Protein AF-A0A7S2MV61-F1 (afdb_monomer)

Structure (mmCIF, N/CA/C/O backbone):
data_AF-A0A7S2MV61-F1
#
_entry.id   AF-A0A7S2MV61-F1
#
loop_
_atom_site.group_PDB
_atom_site.id
_atom_site.type_symbol
_atom_site.label_atom_id
_atom_site.label_alt_id
_atom_site.label_comp_id
_atom_site.label_asym_id
_atom_site.label_entity_id
_atom_site.label_seq_id
_atom_site.pdbx_PDB_ins_code
_atom_site.Cartn_x
_atom_site.Cartn_y
_atom_site.Cartn_z
_atom_site.occupancy
_atom_site.B_iso_or_equiv
_atom_site.auth_seq_id
_atom_site.auth_comp_id
_atom_site.auth_asym_id
_atom_site.auth_atom_id
_atom_site.pdbx_PDB_model_num
ATOM 1 N N . THR A 1 1 ? 11.752 6.650 5.946 1.00 73.69 1 THR A N 1
ATOM 2 C CA . THR A 1 1 ? 10.688 7.388 6.660 1.00 73.69 1 THR A CA 1
ATOM 3 C C . THR A 1 1 ? 9.963 6.436 7.578 1.00 73.69 1 THR A C 1
ATOM 5 O O . THR A 1 1 ? 9.699 5.321 7.153 1.00 73.69 1 THR A O 1
ATOM 8 N N . VAL A 1 2 ? 9.688 6.828 8.823 1.00 83.31 2 VAL A N 1
ATOM 9 C CA . VAL A 1 2 ? 8.936 5.985 9.768 1.00 83.31 2 VAL A CA 1
ATOM 10 C C . VAL A 1 2 ? 7.443 6.229 9.551 1.00 83.31 2 VAL A C 1
ATOM 12 O O . VAL A 1 2 ? 6.996 7.369 9.642 1.00 83.31 2 VAL A O 1
ATOM 15 N N . ILE A 1 3 ? 6.686 5.176 9.243 1.00 89.38 3 ILE A N 1
ATOM 16 C CA . ILE A 1 3 ? 5.222 5.219 9.143 1.00 89.38 3 ILE A CA 1
ATOM 17 C C . ILE A 1 3 ? 4.637 4.956 10.532 1.00 89.38 3 ILE A C 1
ATOM 19 O O . ILE A 1 3 ? 5.028 3.998 11.195 1.00 89.38 3 ILE A O 1
ATOM 23 N N . THR A 1 4 ? 3.692 5.788 10.966 1.00 91.44 4 THR A N 1
ATOM 24 C CA . THR A 1 4 ? 2.973 5.606 12.238 1.00 91.44 4 THR A CA 1
ATOM 25 C C . THR A 1 4 ? 1.476 5.479 11.989 1.00 91.44 4 THR A C 1
ATOM 27 O O . THR A 1 4 ? 0.992 5.795 10.908 1.00 91.44 4 THR A O 1
ATOM 30 N N . VAL A 1 5 ? 0.703 5.066 12.993 1.00 92.06 5 VAL A N 1
ATOM 31 C CA . VAL A 1 5 ? -0.758 4.908 12.859 1.00 92.06 5 VAL A CA 1
ATOM 32 C C . VAL A 1 5 ? -1.490 6.222 12.520 1.00 92.06 5 VAL A C 1
ATOM 34 O O . VAL A 1 5 ? -2.573 6.201 11.941 1.00 92.06 5 VAL A O 1
ATOM 37 N N . ASN A 1 6 ? -0.883 7.374 12.823 1.00 93.00 6 ASN A N 1
ATOM 38 C CA . ASN A 1 6 ? -1.417 8.692 12.471 1.00 93.00 6 ASN A CA 1
ATOM 39 C C . ASN A 1 6 ? -0.999 9.164 11.074 1.00 93.00 6 ASN A C 1
ATOM 41 O O . ASN A 1 6 ? -1.511 10.180 10.610 1.00 93.00 6 ASN A O 1
ATOM 45 N N . SER A 1 7 ? -0.095 8.447 10.403 1.00 93.88 7 SER A N 1
ATOM 46 C CA . SER A 1 7 ? 0.269 8.750 9.024 1.00 93.88 7 SER A CA 1
ATOM 47 C C . SER A 1 7 ? -0.936 8.553 8.109 1.00 93.88 7 SER A C 1
ATOM 49 O O . SER A 1 7 ? -1.737 7.620 8.272 1.00 93.88 7 SER A O 1
ATOM 51 N N . THR A 1 8 ? -1.058 9.455 7.144 1.00 95.50 8 THR A N 1
ATOM 52 C CA . THR A 1 8 ? -2.099 9.390 6.116 1.00 95.50 8 THR A CA 1
ATOM 53 C C . THR A 1 8 ? -1.807 8.276 5.116 1.00 95.50 8 THR A C 1
ATOM 55 O O . THR A 1 8 ? -0.655 7.879 4.919 1.00 95.50 8 THR A O 1
ATOM 58 N N . ILE A 1 9 ? -2.842 7.767 4.445 1.00 95.12 9 ILE A N 1
ATOM 59 C CA . ILE A 1 9 ? -2.655 6.757 3.393 1.00 95.12 9 ILE A CA 1
ATOM 60 C C . ILE A 1 9 ? -1.763 7.295 2.267 1.00 95.12 9 ILE A C 1
ATOM 62 O O . ILE A 1 9 ? -0.951 6.547 1.719 1.00 95.12 9 ILE A O 1
ATOM 66 N N . LEU A 1 10 ? -1.858 8.591 1.962 1.00 94.94 10 LEU A N 1
ATOM 67 C CA . LEU A 1 10 ? -0.998 9.252 0.987 1.00 94.94 10 LEU A CA 1
ATOM 68 C C . LEU A 1 10 ? 0.488 9.157 1.353 1.00 94.94 10 LEU A C 1
ATOM 70 O O . LEU A 1 10 ? 1.292 8.757 0.512 1.00 94.94 10 LEU A O 1
ATOM 74 N N . GLU A 1 11 ? 0.855 9.468 2.598 1.00 94.25 11 GLU A N 1
ATOM 75 C CA . GLU A 1 11 ? 2.246 9.365 3.062 1.00 94.25 11 GLU A CA 1
ATOM 76 C C . GLU A 1 11 ? 2.764 7.927 2.971 1.00 94.25 11 GLU A C 1
ATOM 78 O O . GLU A 1 11 ? 3.875 7.694 2.493 1.00 94.25 11 GLU A O 1
ATOM 83 N N . VAL A 1 12 ? 1.941 6.946 3.356 1.00 93.81 12 VAL A N 1
ATOM 84 C CA . VAL A 1 12 ? 2.285 5.521 3.231 1.00 93.81 12 VAL A CA 1
ATOM 85 C C . VAL A 1 12 ? 2.561 5.165 1.773 1.00 93.81 12 VAL A C 1
ATOM 87 O O . VAL A 1 12 ? 3.591 4.561 1.466 1.00 93.81 12 VAL A O 1
ATOM 90 N N . LYS A 1 13 ? 1.684 5.585 0.855 1.00 93.31 13 LYS A N 1
ATOM 91 C CA . LYS A 1 13 ? 1.864 5.332 -0.576 1.00 93.31 13 LYS A CA 1
ATOM 92 C C . LYS A 1 13 ? 3.108 6.021 -1.142 1.00 93.31 13 LYS A C 1
ATOM 94 O O . LYS A 1 13 ? 3.799 5.443 -1.978 1.00 93.31 13 LYS A O 1
ATOM 99 N N . GLN A 1 14 ? 3.429 7.235 -0.700 1.00 93.94 14 GLN A N 1
ATOM 100 C CA . GLN A 1 14 ? 4.639 7.950 -1.127 1.00 93.94 14 GLN A CA 1
ATOM 101 C C . GLN A 1 14 ? 5.921 7.250 -0.669 1.00 93.94 14 GLN A C 1
ATOM 103 O O . GLN A 1 14 ? 6.872 7.131 -1.449 1.00 93.94 14 GLN A O 1
ATOM 108 N N . VAL A 1 15 ? 5.938 6.750 0.570 1.00 93.00 15 VAL A N 1
ATOM 109 C CA . VAL A 1 15 ? 7.064 5.962 1.085 1.00 93.00 15 VAL A CA 1
ATOM 110 C C . VAL A 1 15 ? 7.232 4.696 0.256 1.00 93.00 15 VAL A C 1
ATOM 112 O O . VAL A 1 15 ? 8.328 4.441 -0.229 1.00 93.00 15 VAL A O 1
ATOM 115 N N . ILE A 1 16 ? 6.139 3.978 -0.011 1.00 91.81 16 ILE A N 1
ATOM 116 C CA . ILE A 1 16 ? 6.155 2.795 -0.878 1.00 91.81 16 ILE A CA 1
ATOM 117 C C . ILE A 1 16 ? 6.629 3.152 -2.293 1.00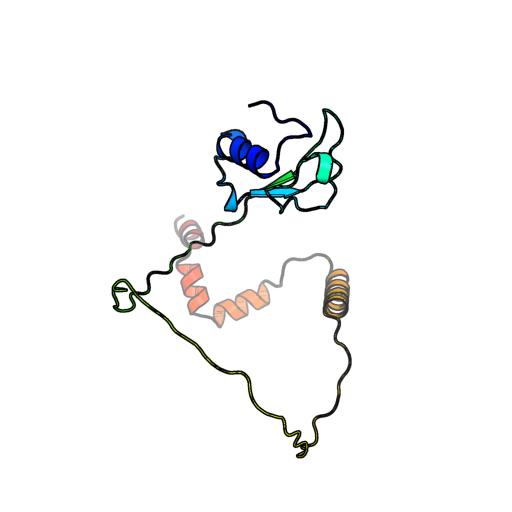 91.81 16 ILE A C 1
ATOM 119 O O . ILE A 1 16 ? 7.420 2.415 -2.863 1.00 91.81 16 ILE A O 1
ATOM 123 N N . ALA A 1 17 ? 6.210 4.285 -2.863 1.00 91.56 17 ALA A N 1
ATOM 124 C CA . ALA A 1 17 ? 6.620 4.693 -4.213 1.00 91.56 17 ALA A CA 1
ATOM 125 C C . ALA A 1 17 ? 8.129 4.946 -4.326 1.00 91.56 17 ALA A C 1
ATOM 127 O O . ALA A 1 17 ? 8.731 4.723 -5.378 1.00 91.56 17 ALA A O 1
ATOM 128 N N . SER A 1 18 ? 8.732 5.410 -3.235 1.00 89.94 18 SER A N 1
ATOM 129 C CA . SER A 1 18 ? 10.174 5.647 -3.139 1.00 89.94 18 SER A CA 1
ATOM 130 C C . SER A 1 18 ? 10.952 4.372 -2.802 1.00 89.94 18 SER A C 1
ATOM 132 O O . SER A 1 18 ? 12.171 4.340 -2.947 1.00 89.94 18 SER A O 1
ATOM 134 N N . ASP A 1 19 ? 10.253 3.328 -2.362 1.00 88.75 19 ASP A N 1
ATOM 135 C CA . ASP A 1 19 ? 10.838 2.074 -1.925 1.00 88.75 19 ASP A CA 1
ATOM 136 C C . ASP A 1 19 ? 11.196 1.164 -3.112 1.00 88.75 19 ASP A C 1
ATOM 138 O O . ASP A 1 19 ? 10.385 0.919 -4.014 1.00 88.75 19 ASP A O 1
ATOM 142 N N . ALA A 1 20 ? 12.433 0.665 -3.117 1.00 84.44 20 ALA A N 1
ATOM 143 C CA . ALA A 1 20 ? 12.958 -0.159 -4.202 1.00 84.44 20 ALA A CA 1
ATOM 144 C C . ALA A 1 20 ? 12.390 -1.589 -4.184 1.00 84.44 20 ALA A C 1
ATOM 146 O O . ALA A 1 20 ? 12.206 -2.179 -5.250 1.00 84.44 20 ALA A O 1
ATOM 147 N N . GLU A 1 21 ? 12.048 -2.140 -3.014 1.00 84.81 21 GLU A N 1
ATOM 148 C CA . GLU A 1 21 ? 11.463 -3.487 -2.903 1.00 84.81 21 GLU A CA 1
ATOM 149 C C . GLU A 1 21 ? 10.052 -3.520 -3.498 1.00 84.81 21 GLU A C 1
ATOM 151 O O . GLU A 1 21 ? 9.604 -4.511 -4.082 1.00 84.81 21 GLU A O 1
ATOM 156 N N . SER A 1 22 ? 9.355 -2.385 -3.435 1.00 79.44 22 SER A N 1
ATOM 157 C CA . SER A 1 22 ? 8.067 -2.206 -4.093 1.00 79.44 22 SER A CA 1
ATOM 158 C C . SER A 1 22 ? 8.185 -2.008 -5.617 1.00 79.44 22 SER A C 1
ATOM 160 O O . SER A 1 22 ? 7.156 -1.960 -6.299 1.00 79.44 22 SER A O 1
ATOM 162 N N . GLY A 1 23 ? 9.394 -1.944 -6.184 1.00 82.25 23 GLY A N 1
ATOM 163 C CA . GLY A 1 23 ? 9.624 -1.707 -7.611 1.00 82.25 23 GLY A CA 1
ATOM 164 C C . GLY A 1 23 ? 9.217 -0.302 -8.058 1.00 82.25 23 GLY A C 1
ATOM 165 O O . GLY A 1 23 ? 8.722 -0.147 -9.175 1.00 82.25 23 GLY A O 1
ATOM 166 N N . ASN A 1 24 ? 9.347 0.691 -7.169 1.00 85.88 24 ASN A N 1
ATOM 167 C CA . ASN A 1 24 ? 9.043 2.101 -7.431 1.00 85.88 24 ASN A CA 1
ATOM 168 C C . ASN A 1 24 ? 7.648 2.334 -8.028 1.00 85.88 24 ASN A C 1
ATOM 170 O O . ASN A 1 24 ? 7.462 3.077 -8.995 1.00 85.88 24 ASN A O 1
ATOM 174 N N . CYS A 1 25 ? 6.637 1.664 -7.476 1.00 87.38 25 CYS A N 1
ATOM 175 C CA . CYS A 1 25 ? 5.280 1.801 -7.989 1.00 87.38 25 CYS A CA 1
ATOM 176 C C . CYS A 1 25 ? 4.722 3.199 -7.709 1.00 87.38 25 CYS A C 1
ATOM 178 O O . CYS A 1 25 ? 4.669 3.588 -6.547 1.00 87.38 25 CYS A O 1
ATOM 180 N N . PRO A 1 26 ? 4.235 3.946 -8.713 1.00 91.81 26 PRO A N 1
ATOM 181 C CA . PRO A 1 26 ? 3.663 5.266 -8.477 1.00 91.81 26 PRO A CA 1
ATOM 182 C C . PRO A 1 26 ? 2.379 5.161 -7.647 1.00 91.81 26 PRO A C 1
ATOM 184 O O . PRO A 1 26 ? 1.623 4.200 -7.793 1.00 91.81 26 PRO A O 1
ATOM 187 N N . VAL A 1 27 ? 2.120 6.171 -6.812 1.00 92.69 27 VAL A N 1
ATOM 188 C CA . VAL A 1 27 ? 0.990 6.252 -5.860 1.00 92.69 27 VAL A CA 1
ATOM 189 C C . VAL A 1 27 ? -0.351 5.875 -6.502 1.00 92.69 27 VAL A C 1
ATOM 191 O O . VAL A 1 27 ? -1.123 5.114 -5.925 1.00 92.69 27 VAL A O 1
ATOM 194 N N . GLU A 1 28 ? -0.600 6.335 -7.730 1.00 91.75 28 GLU A N 1
ATOM 195 C CA . GLU A 1 28 ? -1.833 6.075 -8.490 1.00 91.75 28 GLU A CA 1
ATOM 196 C C . GLU A 1 28 ? -2.055 4.588 -8.831 1.00 91.75 28 GLU A C 1
ATOM 198 O O . GLU A 1 28 ? -3.189 4.137 -8.997 1.00 91.75 28 GLU A O 1
ATOM 203 N N . ARG A 1 29 ? -0.969 3.811 -8.935 1.00 92.56 29 ARG A N 1
ATOM 204 C CA . ARG A 1 29 ? -1.005 2.372 -9.219 1.00 92.56 29 ARG A CA 1
ATOM 205 C C . ARG A 1 29 ? -0.962 1.546 -7.945 1.00 92.56 29 ARG A C 1
ATOM 207 O O . ARG A 1 29 ? -1.027 0.327 -8.023 1.00 92.56 29 ARG A O 1
ATOM 214 N N . GLN A 1 30 ? -0.849 2.152 -6.773 1.00 93.94 30 GLN A N 1
ATOM 215 C CA . GLN A 1 30 ? -0.817 1.400 -5.529 1.00 93.94 30 GLN A CA 1
ATOM 216 C C . GLN A 1 30 ? -2.229 1.166 -5.003 1.00 93.94 30 GLN A C 1
ATOM 218 O O . GLN A 1 30 ? -3.006 2.099 -4.800 1.00 93.94 30 GLN A O 1
ATOM 223 N N . ARG A 1 31 ? -2.550 -0.094 -4.715 1.00 93.88 31 ARG A N 1
ATOM 224 C CA . ARG A 1 31 ? -3.732 -0.465 -3.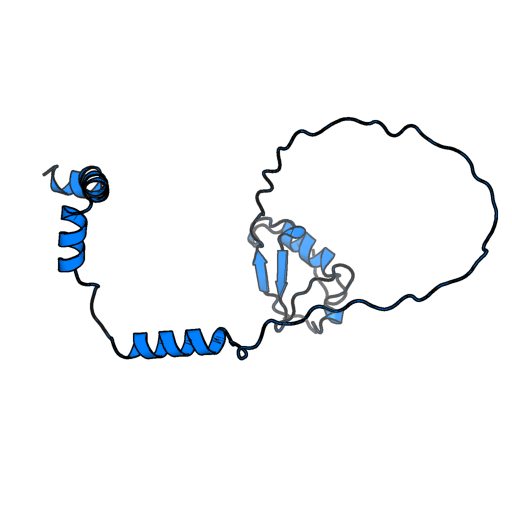935 1.00 93.88 31 ARG A CA 1
ATOM 225 C C . ARG A 1 31 ? -3.278 -1.097 -2.634 1.00 93.88 31 ARG A C 1
ATOM 227 O O . ARG A 1 31 ? -2.658 -2.155 -2.651 1.00 93.88 31 ARG A O 1
ATOM 234 N N . LEU A 1 32 ? -3.595 -0.443 -1.524 1.00 94.38 32 LEU A N 1
ATOM 235 C CA . LEU A 1 32 ? -3.313 -0.940 -0.184 1.00 94.38 32 LEU A CA 1
ATOM 236 C C . LEU A 1 32 ? -4.545 -1.662 0.355 1.00 94.38 32 LEU A C 1
ATOM 238 O O . LEU A 1 32 ? -5.650 -1.123 0.302 1.00 94.38 32 LEU A O 1
ATOM 242 N N . ILE A 1 33 ? -4.359 -2.878 0.861 1.00 95.06 33 ILE A N 1
ATOM 243 C CA . ILE A 1 33 ? -5.421 -3.697 1.443 1.00 95.06 33 ILE A CA 1
ATOM 244 C C . ILE A 1 33 ? -5.067 -4.037 2.888 1.00 95.06 33 ILE A C 1
ATOM 246 O O . ILE A 1 33 ? -3.999 -4.584 3.164 1.00 95.06 33 ILE A O 1
ATOM 250 N N . TYR A 1 34 ? -5.996 -3.759 3.802 1.00 95.12 34 TYR A N 1
ATOM 251 C CA . TYR A 1 34 ? -5.884 -4.087 5.220 1.00 95.12 34 TYR A CA 1
ATOM 252 C C . TYR A 1 34 ? -7.164 -4.769 5.710 1.00 95.12 34 TYR A C 1
ATOM 254 O O . TYR A 1 34 ? -8.257 -4.224 5.556 1.00 95.12 34 TYR A O 1
ATOM 262 N N . LYS A 1 35 ? -7.047 -5.979 6.277 1.00 93.00 35 LYS A N 1
ATOM 263 C CA . LYS A 1 35 ? -8.181 -6.786 6.788 1.00 93.00 35 LYS A CA 1
ATOM 264 C C . LYS A 1 35 ? -9.376 -6.866 5.815 1.00 93.00 35 LYS A C 1
ATOM 266 O O . LYS A 1 35 ? -10.530 -6.775 6.225 1.00 93.00 35 LYS A O 1
ATOM 271 N N . GLY A 1 36 ? -9.098 -6.993 4.515 1.00 92.44 36 GLY A N 1
ATOM 272 C CA . GLY A 1 36 ? -10.116 -7.064 3.457 1.00 92.44 36 GLY A CA 1
ATOM 273 C C . GLY A 1 36 ? -10.694 -5.718 2.999 1.00 92.44 36 GLY A C 1
ATOM 274 O O . GLY A 1 36 ? -11.566 -5.703 2.135 1.00 92.44 36 GLY A O 1
ATOM 275 N N . ARG A 1 37 ? -10.219 -4.586 3.531 1.00 92.94 37 ARG A N 1
ATOM 276 C CA . ARG A 1 37 ? -10.621 -3.235 3.110 1.00 92.94 37 ARG A CA 1
ATOM 277 C C . ARG A 1 37 ? -9.548 -2.607 2.233 1.00 92.94 37 ARG A C 1
ATOM 279 O O . ARG A 1 37 ? -8.369 -2.674 2.568 1.00 92.94 37 ARG A O 1
ATOM 286 N N . ILE A 1 38 ? -9.959 -1.972 1.139 1.00 94.19 38 ILE A N 1
ATOM 287 C CA . ILE A 1 38 ? -9.057 -1.205 0.275 1.00 94.19 38 ILE A CA 1
ATOM 288 C C . ILE A 1 38 ? -8.935 0.214 0.839 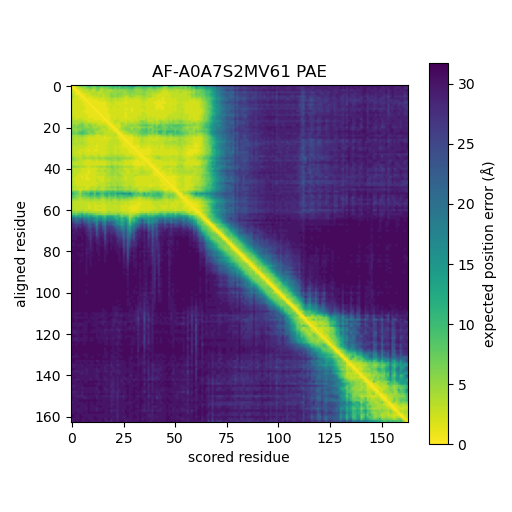1.00 94.19 38 ILE A C 1
ATOM 290 O O . ILE A 1 38 ? -9.930 0.933 0.946 1.00 94.19 38 ILE A O 1
ATOM 294 N N . LEU A 1 39 ? -7.715 0.619 1.171 1.00 94.56 39 LEU A N 1
ATOM 295 C CA . LEU A 1 39 ? -7.373 1.947 1.677 1.00 94.56 39 LEU A CA 1
ATOM 296 C C . LEU A 1 39 ? -7.292 2.913 0.488 1.00 94.56 39 LEU A C 1
ATOM 298 O O . LEU A 1 39 ? -6.237 3.092 -0.123 1.00 94.56 39 LEU A O 1
ATOM 302 N N . SER A 1 40 ? -8.449 3.458 0.110 1.00 91.44 40 SER A N 1
ATOM 303 C CA . SER A 1 40 ? -8.594 4.305 -1.086 1.00 91.44 40 SER A CA 1
ATOM 304 C C . SER A 1 40 ? -8.597 5.798 -0.771 1.00 91.44 40 SER A C 1
ATOM 306 O O . SER A 1 40 ? -8.235 6.584 -1.637 1.00 91.44 40 SER A O 1
ATOM 308 N N . ASP A 1 41 ? -9.001 6.182 0.441 1.00 94.81 41 ASP A N 1
ATOM 309 C CA . ASP A 1 41 ? -9.021 7.581 0.870 1.00 94.81 41 ASP A 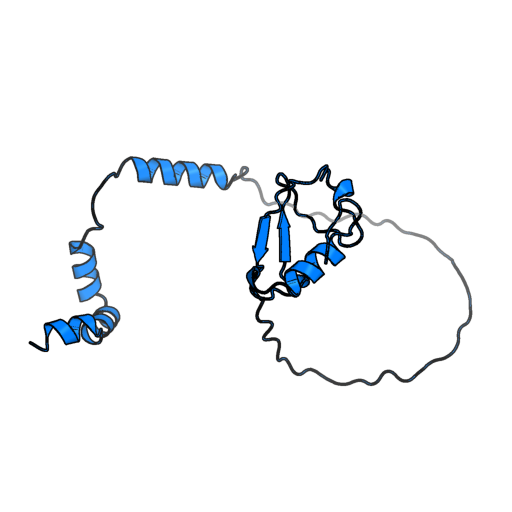CA 1
ATOM 310 C C . ASP A 1 41 ? -7.627 8.011 1.337 1.00 94.81 41 ASP A C 1
ATOM 312 O O . ASP A 1 41 ? -7.108 7.469 2.316 1.00 94.81 41 ASP A O 1
ATOM 316 N N . ASP A 1 42 ? -7.042 8.959 0.610 1.00 93.62 42 ASP A N 1
ATOM 317 C CA . ASP A 1 42 ? -5.678 9.451 0.795 1.00 93.62 42 ASP A CA 1
ATOM 318 C C . ASP A 1 42 ? -5.527 10.392 2.002 1.00 93.62 42 ASP A C 1
ATOM 320 O O . ASP A 1 42 ? -4.439 10.465 2.575 1.00 93.62 42 ASP A O 1
ATOM 324 N N . ALA A 1 43 ? -6.602 11.080 2.410 1.00 95.31 43 ALA A N 1
ATOM 325 C CA . ALA A 1 43 ? -6.601 12.003 3.550 1.00 95.31 43 ALA A CA 1
ATOM 326 C C . ALA A 1 43 ? -6.807 11.279 4.888 1.00 95.31 43 ALA A C 1
ATOM 328 O O . ALA A 1 43 ? -6.469 11.796 5.955 1.00 95.31 43 ALA A O 1
ATOM 329 N N . ARG A 1 44 ? -7.371 10.072 4.832 1.00 95.44 44 ARG A N 1
ATOM 330 C CA . ARG A 1 44 ? -7.649 9.236 5.995 1.00 95.44 44 ARG A CA 1
ATOM 331 C C . ARG A 1 44 ? -6.354 8.641 6.570 1.00 95.44 44 ARG A C 1
ATOM 333 O O . ARG A 1 44 ? -5.387 8.402 5.846 1.00 95.44 44 ARG A O 1
ATOM 340 N N . THR A 1 45 ? -6.310 8.411 7.880 1.00 95.38 45 THR A N 1
ATOM 341 C CA . THR A 1 45 ? -5.128 7.846 8.560 1.00 95.38 45 THR A CA 1
ATOM 342 C C . THR A 1 45 ? -5.209 6.328 8.666 1.00 95.38 45 THR A C 1
ATOM 344 O O . THR A 1 45 ? -6.286 5.742 8.536 1.00 95.38 45 THR A O 1
ATOM 347 N N . LEU A 1 46 ? -4.081 5.670 8.944 1.00 93.31 46 LEU A N 1
ATOM 348 C CA . LEU A 1 46 ? -4.053 4.225 9.196 1.00 93.31 46 LEU A CA 1
ATOM 349 C C . LEU A 1 46 ? -4.956 3.831 10.383 1.00 93.31 46 LEU A C 1
ATOM 351 O O . LEU A 1 46 ? -5.738 2.882 10.263 1.00 93.31 46 LEU A O 1
ATOM 355 N N . SER A 1 47 ? -4.919 4.590 11.486 1.00 94.44 47 SER A N 1
ATOM 356 C CA . SER A 1 47 ? -5.832 4.434 12.635 1.00 94.44 47 SER A CA 1
ATOM 357 C C . SER A 1 47 ? -7.300 4.459 12.209 1.00 94.44 47 SER A C 1
ATOM 359 O O . SER A 1 47 ? -8.102 3.657 12.685 1.00 94.44 47 SER A O 1
ATOM 361 N N . ASP A 1 48 ? -7.618 5.340 11.256 1.00 93.94 48 ASP A N 1
ATOM 362 C CA . ASP A 1 48 ? -8.903 5.499 10.572 1.00 93.94 48 ASP A CA 1
ATOM 363 C C . ASP A 1 48 ? -9.534 4.183 10.080 1.00 93.94 48 ASP A C 1
ATOM 365 O O . ASP A 1 48 ? -10.735 3.915 10.172 1.00 93.94 48 ASP A O 1
ATOM 369 N N . TYR A 1 49 ? -8.665 3.320 9.553 1.00 93.19 49 TYR A N 1
ATOM 370 C CA . TYR A 1 49 ? -9.016 2.016 8.998 1.00 93.19 49 TYR A CA 1
ATOM 371 C C . TYR A 1 49 ? -8.948 0.872 10.018 1.00 93.19 49 TYR A C 1
ATOM 373 O O . TYR A 1 49 ? -9.187 -0.286 9.656 1.00 93.19 49 TYR A O 1
ATOM 381 N N . GLY A 1 50 ? -8.671 1.178 11.288 1.00 90.88 50 GLY A N 1
ATOM 382 C CA . GLY A 1 50 ? -8.518 0.199 12.361 1.00 90.88 50 GLY A CA 1
ATOM 383 C C . GLY A 1 50 ? -7.137 -0.452 12.401 1.00 90.88 50 GLY A C 1
ATOM 384 O O . GLY A 1 50 ? -7.007 -1.557 12.927 1.00 90.88 50 GLY A O 1
ATOM 385 N N . VAL A 1 51 ? -6.120 0.194 11.823 1.00 91.69 51 VAL A N 1
ATOM 386 C CA . VAL A 1 51 ? -4.724 -0.195 12.033 1.00 91.69 51 VAL A CA 1
ATOM 387 C C . VAL A 1 51 ? -4.334 0.241 13.439 1.00 91.69 51 VAL A C 1
ATOM 389 O O . VAL A 1 51 ? -4.355 1.426 13.760 1.00 91.69 51 VAL A O 1
ATOM 392 N N . THR A 1 52 ? -4.011 -0.714 14.303 1.00 86.12 52 THR A N 1
ATOM 393 C CA . THR A 1 52 ? -3.667 -0.434 15.699 1.00 86.12 52 THR A CA 1
ATOM 394 C C . THR A 1 52 ? -2.450 -1.267 16.074 1.00 86.12 52 THR A C 1
ATOM 396 O O . THR A 1 52 ? -2.490 -2.492 15.981 1.00 86.12 52 THR A O 1
ATOM 399 N N . GLY A 1 53 ? -1.366 -0.600 16.471 1.00 80.69 53 GLY A N 1
ATOM 400 C CA . GLY A 1 53 ? -0.122 -1.237 16.904 1.00 80.69 53 GLY A CA 1
ATOM 401 C C . GLY A 1 53 ? 0.957 -1.358 15.829 1.00 80.69 53 GLY A C 1
ATOM 402 O O . GLY A 1 53 ? 0.788 -0.963 14.675 1.00 80.69 53 GLY A O 1
ATOM 403 N N . ASP A 1 54 ? 2.084 -1.916 16.257 1.00 80.31 54 ASP A N 1
ATOM 404 C CA . ASP A 1 54 ? 3.376 -1.830 15.565 1.00 80.31 54 ASP A CA 1
ATOM 405 C C . ASP A 1 54 ? 3.567 -2.917 14.490 1.00 80.31 54 ASP A C 1
ATOM 407 O O . ASP A 1 54 ? 4.448 -2.809 13.645 1.00 80.31 54 ASP A O 1
ATOM 411 N N . ASN A 1 55 ? 2.725 -3.960 14.493 1.00 83.31 55 ASN A N 1
ATOM 412 C CA . ASN A 1 55 ? 2.861 -5.156 13.645 1.00 83.31 55 ASN A CA 1
ATOM 413 C C . ASN A 1 55 ? 1.718 -5.309 12.627 1.00 83.31 55 ASN A C 1
ATOM 415 O O . ASN A 1 55 ? 1.257 -6.415 12.333 1.00 83.31 55 ASN A O 1
ATOM 419 N N . ALA A 1 56 ? 1.203 -4.196 12.110 1.00 89.44 56 ALA A N 1
ATOM 420 C CA . ALA A 1 56 ? 0.153 -4.238 11.105 1.00 89.44 56 ALA A CA 1
ATOM 421 C C . ALA A 1 56 ? 0.697 -4.663 9.733 1.00 89.44 56 ALA A C 1
ATOM 423 O O . ALA A 1 56 ? 1.624 -4.057 9.204 1.00 89.44 56 ALA A O 1
ATOM 424 N N . VAL A 1 57 ? 0.069 -5.673 9.128 1.00 91.25 57 VAL A N 1
ATOM 425 C CA . VAL A 1 57 ? 0.408 -6.140 7.778 1.00 91.25 57 VAL A CA 1
ATOM 426 C C . VAL A 1 57 ? -0.543 -5.513 6.765 1.00 91.25 57 VAL A C 1
ATOM 428 O O . VAL A 1 57 ? -1.757 -5.717 6.836 1.00 91.25 57 VAL A O 1
ATOM 431 N N . LEU A 1 58 ? 0.010 -4.767 5.808 1.00 92.50 58 LEU A N 1
ATOM 432 C CA . LEU A 1 58 ? -0.714 -4.242 4.654 1.00 92.50 58 LEU A CA 1
ATOM 433 C C . LEU A 1 58 ? -0.297 -5.010 3.402 1.00 92.50 58 LEU A C 1
ATOM 435 O O . LEU A 1 58 ? 0.888 -5.208 3.149 1.00 92.50 58 LEU A O 1
ATOM 439 N N . HIS A 1 59 ? -1.273 -5.400 2.589 1.00 93.25 59 HIS A N 1
ATOM 440 C CA . HIS A 1 59 ? -1.004 -5.996 1.287 1.00 93.25 59 HIS A CA 1
ATOM 441 C C . HIS A 1 59 ? -0.980 -4.899 0.224 1.00 93.25 59 HIS A C 1
ATOM 443 O O . HIS A 1 59 ? -1.955 -4.163 0.067 1.00 93.25 59 HIS A O 1
ATOM 449 N N . LEU A 1 60 ? 0.121 -4.805 -0.520 1.00 93.25 60 LEU A N 1
ATOM 450 C CA . LEU A 1 60 ? 0.246 -3.928 -1.678 1.00 93.25 60 LEU A CA 1
ATOM 451 C C . LEU A 1 60 ? -0.065 -4.709 -2.956 1.00 93.25 60 LEU A C 1
ATOM 453 O O . LEU A 1 60 ? 0.619 -5.676 -3.285 1.00 93.25 60 LEU A O 1
ATOM 457 N N . VAL A 1 61 ? -1.044 -4.238 -3.721 1.00 93.06 61 VAL A N 1
ATOM 458 C CA . VAL A 1 61 ? -1.310 -4.706 -5.083 1.00 93.06 61 VAL A CA 1
ATOM 459 C C . VAL A 1 61 ? -0.904 -3.612 -6.061 1.00 93.06 61 VAL A C 1
ATOM 461 O O . VAL A 1 61 ? -1.334 -2.463 -5.947 1.00 93.06 61 VAL A O 1
ATOM 464 N N . LYS A 1 62 ? -0.076 -3.982 -7.039 1.00 91.81 62 LYS A N 1
ATOM 465 C CA . LYS A 1 62 ? 0.323 -3.110 -8.143 1.00 91.81 62 LYS A CA 1
ATOM 466 C C . LYS A 1 62 ? -0.788 -3.115 -9.190 1.00 91.81 62 LYS A C 1
ATOM 468 O O . LYS A 1 62 ? -1.057 -4.131 -9.823 1.00 91.81 62 LYS A O 1
ATOM 473 N N . GLY A 1 63 ? -1.455 -1.984 -9.349 1.00 82.69 63 GLY A N 1
ATOM 474 C CA . GLY A 1 63 ? -2.395 -1.740 -10.427 1.00 82.69 63 GLY A CA 1
ATOM 475 C C . GLY A 1 63 ? -1.673 -1.775 -11.768 1.00 82.69 63 GLY A C 1
ATOM 476 O O . GLY A 1 63 ? -0.595 -1.199 -11.928 1.00 82.69 63 GLY A O 1
ATOM 477 N N . SER A 1 64 ? -2.279 -2.448 -12.739 1.00 74.38 64 SER A N 1
ATOM 478 C CA . SER A 1 64 ? -1.804 -2.432 -14.115 1.00 74.38 64 SER A CA 1
ATOM 479 C C . SER A 1 64 ? -1.809 -0.993 -14.620 1.00 74.38 64 SER A C 1
ATOM 481 O O . SER A 1 64 ? -2.805 -0.278 -14.475 1.00 74.38 64 SER A O 1
ATOM 483 N N . ALA A 1 65 ? -0.702 -0.567 -15.225 1.00 59.84 65 ALA A N 1
ATOM 484 C CA . ALA A 1 65 ? -0.704 0.634 -16.037 1.00 59.84 65 ALA A CA 1
ATOM 485 C C . ALA A 1 65 ? -1.824 0.479 -17.068 1.00 59.84 65 ALA A C 1
ATOM 487 O O . ALA A 1 65 ? -1.730 -0.384 -17.940 1.00 59.84 65 ALA A O 1
ATOM 488 N N . ARG A 1 66 ? -2.880 1.296 -17.004 1.00 58.88 66 ARG A N 1
ATOM 489 C CA . ARG A 1 66 ? -3.584 1.586 -18.248 1.00 58.88 66 ARG A CA 1
ATOM 490 C C . ARG A 1 66 ? -2.558 2.328 -19.083 1.00 58.88 66 ARG A C 1
ATOM 492 O O . ARG A 1 66 ? -2.216 3.464 -18.768 1.00 58.88 66 ARG A O 1
ATOM 499 N N . THR A 1 67 ? -1.988 1.641 -20.064 1.00 41.69 67 THR A N 1
ATOM 500 C CA . THR A 1 67 ? -1.206 2.266 -21.121 1.00 41.69 67 THR A CA 1
ATOM 501 C C . THR A 1 67 ? -2.173 3.199 -21.834 1.00 41.69 67 THR A C 1
ATOM 503 O O . THR A 1 67 ? -2.951 2.778 -22.688 1.00 41.69 67 THR A O 1
ATOM 506 N N . GLY A 1 68 ? -2.224 4.449 -21.386 1.00 49.91 68 GLY A N 1
ATOM 507 C CA . GLY A 1 68 ? -2.966 5.504 -22.046 1.00 49.91 68 GLY A CA 1
ATOM 508 C C . GLY A 1 68 ? -2.263 5.848 -23.348 1.00 49.91 68 GLY A C 1
ATOM 509 O O . GLY A 1 68 ? -1.621 6.885 -23.438 1.00 49.91 68 GLY A O 1
ATOM 510 N N . THR A 1 69 ? -2.372 4.977 -24.349 1.00 45.66 69 THR A N 1
ATOM 511 C CA . THR A 1 69 ? -2.235 5.389 -25.742 1.00 45.66 69 THR A CA 1
ATOM 512 C C . THR A 1 69 ? -3.542 6.080 -26.098 1.00 45.66 69 THR A C 1
ATOM 514 O O . THR A 1 69 ? -4.505 5.456 -26.531 1.00 45.66 69 THR A O 1
ATOM 517 N N . GLY A 1 70 ? -3.579 7.375 -25.805 1.00 43.47 70 GLY A N 1
ATOM 518 C CA . GLY A 1 70 ? -4.583 8.321 -26.266 1.00 43.47 70 GLY A CA 1
ATOM 519 C C . GLY A 1 70 ? -3.885 9.443 -27.019 1.00 43.47 70 GLY A C 1
ATOM 520 O O . GLY A 1 70 ? -3.955 10.592 -26.606 1.00 43.47 70 GLY A O 1
ATOM 521 N N . ASP A 1 71 ? -3.170 9.086 -28.087 1.00 44.59 71 ASP A N 1
ATOM 522 C CA . ASP A 1 71 ? -2.927 9.999 -29.199 1.00 44.59 71 ASP A CA 1
ATOM 523 C C . ASP A 1 71 ? -4.234 10.095 -30.000 1.00 44.59 71 ASP A C 1
ATOM 525 O O . ASP A 1 71 ? -4.614 9.176 -30.725 1.00 44.59 71 ASP A O 1
ATOM 529 N N . GLN A 1 72 ? -4.967 11.184 -29.786 1.00 44.47 72 GLN A N 1
ATOM 530 C CA . GLN A 1 72 ? -5.984 11.692 -30.700 1.00 44.47 72 GLN A CA 1
ATOM 531 C C . GLN A 1 72 ? -5.867 13.216 -30.674 1.00 44.47 72 GLN A C 1
ATOM 533 O O . GLN A 1 72 ? -6.335 13.898 -29.763 1.00 44.47 72 GLN A O 1
ATOM 538 N N . SER A 1 73 ? -5.187 13.720 -31.699 1.00 47.56 73 SER A N 1
ATOM 539 C CA . SER A 1 73 ? -5.277 15.086 -32.198 1.00 47.56 73 SER A CA 1
ATOM 540 C C . SER A 1 73 ? -6.736 15.552 -32.286 1.00 47.56 73 SER A C 1
ATOM 542 O O . SER A 1 73 ? -7.591 14.843 -32.816 1.00 47.56 73 SER A O 1
ATOM 544 N N . GLY A 1 74 ? -7.015 16.761 -31.795 1.00 40.22 74 GLY A N 1
ATOM 545 C CA . GLY A 1 74 ? -8.340 17.367 -31.872 1.00 40.22 74 GLY A CA 1
ATOM 546 C C . GLY A 1 74 ? -8.382 18.808 -31.367 1.00 40.22 74 GLY A C 1
ATOM 547 O O . GLY A 1 74 ? -8.716 19.043 -30.218 1.00 40.22 74 GLY A O 1
ATOM 548 N N . GLY A 1 75 ? -8.066 19.755 -32.256 1.00 42.28 75 GLY A N 1
ATOM 549 C CA . GLY A 1 75 ? -8.797 21.023 -32.403 1.00 42.28 75 GLY A CA 1
ATOM 550 C C . GLY A 1 75 ? -8.741 22.080 -31.287 1.00 42.28 75 GLY A C 1
ATOM 551 O O . GLY A 1 75 ? -9.430 21.986 -30.285 1.00 42.28 75 GLY A O 1
ATOM 552 N N . SER A 1 76 ? -8.018 23.167 -31.577 1.00 47.94 76 SER A N 1
ATOM 553 C CA . SER A 1 76 ? -8.408 24.583 -31.417 1.00 47.94 76 SER A CA 1
ATOM 554 C C . SER A 1 76 ? -9.358 24.992 -30.271 1.00 47.94 76 SER A C 1
ATOM 556 O O . SER A 1 76 ? -10.554 24.735 -30.337 1.00 47.94 76 SER A O 1
ATOM 558 N N . ALA A 1 77 ? -8.856 25.789 -29.319 1.00 40.50 77 ALA A N 1
ATOM 559 C CA . ALA A 1 77 ? -9.321 27.166 -29.063 1.00 40.50 77 ALA A CA 1
ATOM 560 C C . ALA A 1 77 ? -8.663 27.737 -27.792 1.00 40.50 77 ALA A C 1
ATOM 562 O O . ALA A 1 77 ? -8.678 27.127 -26.727 1.00 40.50 77 ALA A O 1
ATOM 563 N N . ALA A 1 78 ? -8.104 28.941 -27.907 1.00 48.81 78 ALA A N 1
ATOM 564 C CA . ALA A 1 78 ? -7.629 29.737 -26.781 1.00 48.81 78 ALA A CA 1
ATOM 565 C C . ALA A 1 78 ? -8.811 30.270 -25.944 1.00 48.81 78 ALA A C 1
ATOM 567 O O . ALA A 1 78 ? -9.757 30.798 -26.532 1.00 48.81 78 ALA A O 1
ATOM 568 N N . PRO A 1 79 ? -8.760 30.240 -24.600 1.00 48.53 79 PRO A N 1
ATOM 569 C CA . PRO A 1 79 ? -9.650 31.049 -23.782 1.00 48.53 79 PRO A CA 1
ATOM 570 C C . PRO A 1 79 ? -9.009 32.421 -23.531 1.00 48.53 79 PRO A C 1
ATOM 572 O O . PRO A 1 79 ? -8.007 32.546 -22.827 1.00 48.53 79 PRO A O 1
ATOM 575 N N . VAL A 1 80 ? -9.589 33.460 -24.130 1.00 44.78 80 VAL A N 1
ATOM 576 C CA . VAL A 1 80 ? -9.337 34.858 -23.761 1.00 44.78 80 VAL A CA 1
ATOM 577 C C . VAL A 1 80 ? -10.020 35.182 -22.429 1.00 44.78 80 VAL A C 1
ATOM 579 O O . VAL A 1 80 ? -11.116 34.705 -22.138 1.00 44.78 80 VAL A O 1
ATOM 582 N N . SER A 1 81 ? -9.347 35.993 -21.619 1.00 48.84 81 SER A N 1
ATOM 583 C CA . SER A 1 81 ? -9.780 36.449 -20.300 1.00 48.84 81 SER A CA 1
ATOM 584 C C . SER A 1 81 ? -11.007 37.386 -20.341 1.00 48.84 81 SER A C 1
ATOM 586 O O . SER A 1 81 ? -11.140 38.212 -21.238 1.00 48.84 81 SER A O 1
ATOM 588 N N . SER A 1 82 ? -11.843 37.241 -19.304 1.00 49.88 82 SER A N 1
ATOM 589 C CA . SER A 1 82 ? -12.977 38.030 -18.747 1.00 49.88 82 SER A CA 1
ATOM 590 C C . SER A 1 82 ? -12.867 39.583 -18.809 1.00 49.88 82 SER A C 1
ATOM 592 O O . SER A 1 82 ? -11.752 40.045 -19.048 1.00 49.88 82 SER A O 1
ATOM 594 N N . PRO A 1 83 ? -13.910 40.426 -18.504 1.00 54.66 83 PRO A N 1
ATOM 595 C CA . PRO A 1 83 ? -14.895 40.263 -17.402 1.00 54.66 83 PRO A CA 1
ATOM 596 C C . PRO A 1 83 ? -16.347 40.826 -17.569 1.00 54.66 83 PRO A C 1
ATOM 598 O O . PRO A 1 83 ? -16.650 41.593 -18.476 1.00 54.66 83 PRO A O 1
ATOM 601 N N . SER A 1 84 ? -17.190 40.486 -16.572 1.00 43.25 84 SER A N 1
ATOM 602 C CA . SER A 1 84 ? -18.236 41.308 -15.898 1.00 43.25 84 SER A CA 1
ATOM 603 C C . SER A 1 84 ? -19.727 40.869 -15.985 1.00 43.25 84 SER A C 1
ATOM 605 O O . SER A 1 84 ? -20.214 40.571 -17.072 1.00 43.25 84 SER A O 1
ATOM 607 N N . PRO A 1 85 ? -20.471 40.868 -14.843 1.00 66.00 85 PRO A N 1
ATOM 608 C CA . PRO A 1 85 ? -21.920 40.590 -14.720 1.00 66.00 85 PRO A CA 1
ATOM 609 C C . PRO A 1 85 ? -22.755 41.904 -14.729 1.00 66.00 85 PRO A C 1
ATOM 611 O O . PRO A 1 85 ? -22.147 42.966 -14.561 1.00 66.00 85 PRO A O 1
ATOM 614 N N . PRO A 1 86 ? -24.107 41.908 -14.904 1.00 49.06 86 PRO A N 1
ATOM 615 C CA . PRO A 1 86 ? -25.033 41.716 -13.764 1.00 49.06 86 PRO A CA 1
ATOM 616 C C . PRO A 1 86 ? -26.474 41.185 -14.061 1.00 49.06 86 PRO A C 1
ATOM 618 O O . PRO A 1 86 ? -27.051 41.415 -15.112 1.00 49.06 86 PRO A O 1
ATOM 621 N N . ALA A 1 87 ? -27.062 40.578 -13.019 1.00 40.41 87 ALA A N 1
ATOM 622 C CA . ALA A 1 87 ? -28.438 40.737 -12.500 1.00 40.41 87 ALA A CA 1
ATOM 623 C C . ALA A 1 87 ? -29.725 40.272 -13.245 1.00 40.41 87 ALA A C 1
ATOM 625 O O . ALA A 1 87 ? -29.981 40.604 -14.394 1.00 40.41 87 ALA A O 1
ATOM 626 N N . ALA A 1 88 ? -30.618 39.715 -12.395 1.00 41.34 88 ALA A N 1
ATOM 627 C CA . ALA A 1 88 ? -32.097 39.671 -12.446 1.00 41.34 88 ALA A CA 1
ATOM 628 C C . ALA A 1 88 ? -32.711 38.562 -13.341 1.00 41.34 88 ALA A C 1
ATOM 63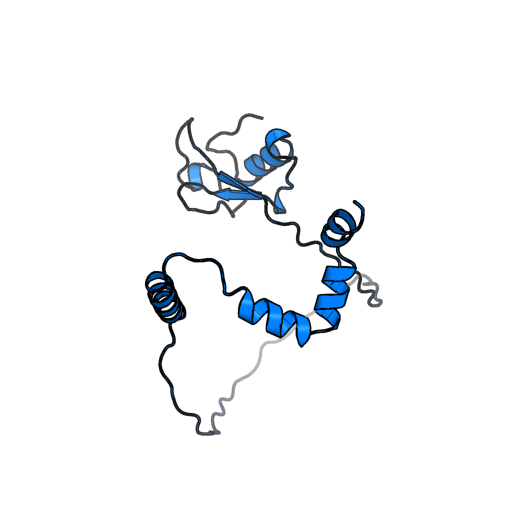0 O O . ALA A 1 88 ? -32.292 38.387 -14.470 1.00 41.34 88 ALA A O 1
ATOM 631 N N . THR A 1 89 ? -33.703 37.735 -12.979 1.00 52.91 89 THR A N 1
ATOM 632 C CA . THR A 1 89 ? -34.749 37.659 -11.932 1.00 52.91 89 THR A CA 1
ATOM 633 C C . THR A 1 89 ? -35.293 36.205 -11.894 1.00 52.91 89 THR A C 1
ATOM 635 O O . THR A 1 89 ? -35.125 35.490 -12.883 1.00 52.91 89 THR A O 1
ATOM 638 N N . PRO A 1 90 ? -35.969 35.738 -10.823 1.00 67.25 90 PRO A N 1
ATOM 639 C CA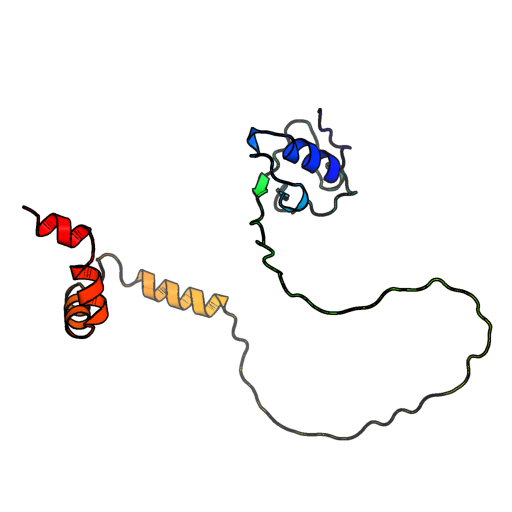 . PRO A 1 90 ? -36.619 34.426 -10.787 1.00 67.25 90 PRO A CA 1
ATOM 640 C C . PRO A 1 90 ? -38.130 34.550 -11.039 1.00 67.25 90 PRO A C 1
ATOM 642 O O . PRO A 1 90 ? -38.824 35.120 -10.203 1.00 67.25 90 PRO A O 1
ATOM 645 N N . THR A 1 91 ? -38.669 33.989 -12.130 1.00 44.34 91 THR A N 1
ATOM 646 C CA . THR A 1 91 ? -40.134 33.924 -12.313 1.00 44.34 91 THR A CA 1
ATOM 647 C C . THR A 1 91 ? -40.590 32.746 -13.179 1.00 44.34 91 THR A C 1
ATOM 649 O O . THR A 1 91 ? -40.215 32.650 -14.341 1.00 44.34 91 THR A O 1
ATOM 652 N N . GLY A 1 92 ? -41.511 31.952 -12.618 1.00 40.22 92 GLY A N 1
ATOM 653 C CA . GLY A 1 92 ? -42.592 31.257 -13.335 1.00 40.22 92 GLY A CA 1
ATOM 654 C C . GLY A 1 92 ? -42.272 29.824 -13.771 1.00 40.22 92 GLY A C 1
ATOM 655 O O . GLY A 1 92 ? -41.413 29.609 -14.607 1.00 40.22 92 GLY A O 1
ATOM 656 N N . ALA A 1 93 ? -42.838 28.788 -13.151 1.00 37.03 93 ALA A N 1
ATOM 657 C CA . ALA A 1 93 ? -44.243 28.348 -13.181 1.00 37.03 93 ALA A CA 1
ATOM 658 C C . ALA A 1 93 ? -44.367 27.125 -14.106 1.00 37.03 93 ALA A C 1
ATOM 660 O O . ALA A 1 93 ? -43.966 27.153 -15.264 1.00 37.03 93 ALA A O 1
ATOM 661 N N . GLY A 1 94 ? -44.845 26.022 -13.530 1.00 41.81 94 GLY A N 1
ATOM 662 C CA . GLY A 1 94 ? -44.768 24.695 -14.121 1.00 41.81 94 GLY A CA 1
ATOM 663 C C . GLY A 1 94 ? -45.774 24.397 -15.225 1.00 41.81 94 GLY A C 1
ATOM 664 O O . GLY A 1 94 ? -46.604 25.211 -15.613 1.00 41.81 94 GLY A O 1
ATOM 665 N N . SER A 1 95 ? -45.711 23.159 -15.697 1.00 42.00 95 SER A N 1
ATOM 666 C CA . SER A 1 95 ? -46.864 22.407 -16.192 1.00 42.00 95 SER A CA 1
ATOM 667 C C . SER A 1 95 ? -46.442 20.955 -16.377 1.00 42.00 95 SER A C 1
ATOM 669 O O . SER A 1 95 ? -45.627 20.595 -17.220 1.00 42.00 95 SER A O 1
ATOM 671 N N . SER A 1 96 ? -47.016 20.115 -15.531 1.00 47.91 96 SER A N 1
ATOM 672 C CA . SER A 1 96 ? -47.224 18.700 -15.775 1.00 47.91 96 SER A CA 1
ATOM 673 C C . SER A 1 96 ? -47.980 18.499 -17.090 1.00 47.91 96 SER A C 1
ATOM 675 O O . SER A 1 96 ? -49.051 19.073 -17.284 1.00 47.91 96 SER A O 1
ATOM 677 N N . THR A 1 97 ? -47.485 17.619 -17.951 1.00 39.22 97 THR A N 1
ATOM 678 C CA . THR A 1 97 ? -48.325 16.894 -18.907 1.00 39.22 97 THR A CA 1
ATOM 679 C C . THR A 1 97 ? -47.786 15.480 -19.017 1.00 39.22 97 THR A C 1
ATOM 681 O O . THR A 1 97 ? -46.731 15.213 -19.583 1.00 39.22 97 THR A O 1
ATOM 684 N N . ALA A 1 98 ? -48.523 14.592 -18.359 1.00 47.91 98 ALA A N 1
ATOM 685 C CA . ALA A 1 98 ? -48.488 13.163 -18.562 1.00 47.91 98 ALA A CA 1
ATOM 686 C C . ALA A 1 98 ? -49.234 12.807 -19.858 1.00 47.91 98 ALA A C 1
ATOM 688 O O . ALA A 1 98 ? -50.104 13.564 -20.293 1.00 47.91 98 ALA A O 1
ATOM 689 N N . SER A 1 99 ? -48.978 11.584 -20.338 1.00 48.59 99 SER A N 1
ATOM 690 C CA . SER A 1 99 ? -49.710 10.798 -21.354 1.00 48.59 99 SER A CA 1
ATOM 691 C C . SER A 1 99 ? -49.022 10.691 -22.721 1.00 48.59 99 SER A C 1
ATOM 693 O O . SER A 1 99 ? -49.316 11.452 -23.631 1.00 48.59 99 SER A O 1
ATOM 695 N N . GLN A 1 100 ? -48.238 9.629 -22.928 1.00 50.97 100 GLN A N 1
ATOM 696 C CA . GLN A 1 100 ? -48.758 8.543 -23.765 1.00 50.97 100 GLN A CA 1
ATOM 697 C C . GLN A 1 100 ? -48.023 7.200 -23.558 1.00 50.97 100 GLN A C 1
ATOM 699 O O . GLN A 1 100 ? -46.854 7.194 -23.176 1.00 50.97 100 GLN A O 1
ATOM 704 N N . PRO A 1 101 ? -48.727 6.070 -23.785 1.00 54.41 101 PRO A N 1
ATOM 705 C CA . PRO A 1 101 ? -48.319 4.713 -23.441 1.00 54.41 101 PRO A CA 1
ATOM 706 C C . PRO A 1 101 ? -47.836 3.897 -24.657 1.00 54.41 101 PRO A C 1
ATOM 708 O O . PRO A 1 101 ? -48.189 4.181 -25.797 1.00 54.41 101 PRO A O 1
ATOM 711 N N . GLY A 1 102 ? -47.114 2.809 -24.394 1.00 47.88 102 GLY A N 1
ATOM 712 C CA . GLY A 1 102 ? -46.818 1.737 -25.356 1.00 47.88 102 GLY A CA 1
ATOM 713 C C .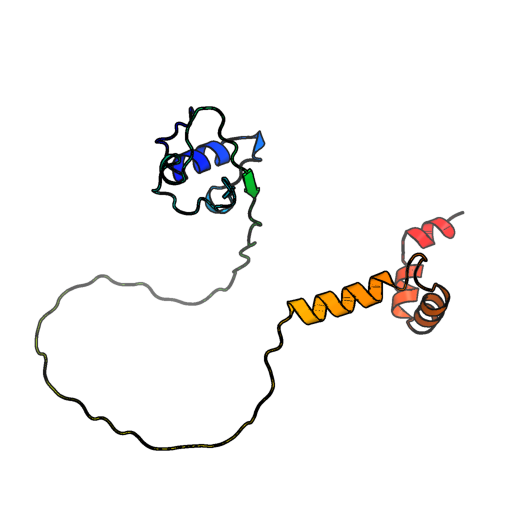 GLY A 1 102 ? -45.998 0.655 -24.654 1.00 47.88 102 GLY A C 1
ATOM 714 O O . GLY A 1 102 ? -44.804 0.823 -24.457 1.00 47.88 102 GLY A O 1
ATOM 715 N N . LEU A 1 103 ? -46.628 -0.272 -23.931 1.00 47.59 103 LEU A N 1
ATOM 716 C CA . LEU A 1 103 ? -47.185 -1.550 -24.397 1.00 47.59 103 LEU A CA 1
ATOM 717 C C . LEU A 1 103 ? -46.131 -2.503 -24.998 1.00 47.59 103 LEU A C 1
ATOM 719 O O . LEU A 1 103 ? -45.888 -2.503 -26.196 1.00 47.59 103 LEU A O 1
ATOM 723 N N . GLY A 1 104 ? -45.620 -3.390 -24.135 1.00 44.03 104 GLY A N 1
ATOM 724 C CA . GLY A 1 104 ? -45.418 -4.798 -24.482 1.00 44.03 104 GLY A CA 1
ATOM 725 C C . GLY A 1 104 ? -44.011 -5.238 -24.884 1.00 44.03 104 GLY A C 1
ATOM 726 O O . GLY A 1 104 ? -43.694 -5.299 -26.062 1.00 44.03 104 GLY A O 1
ATOM 727 N N . SER A 1 105 ? -43.235 -5.731 -23.915 1.00 51.56 105 SER A N 1
ATOM 728 C CA . SER A 1 105 ? -42.518 -6.997 -24.108 1.00 51.56 105 SER A CA 1
ATOM 729 C C . SER A 1 105 ? -42.270 -7.681 -22.768 1.00 51.56 105 SER A C 1
ATOM 731 O O . SER A 1 105 ? -41.580 -7.188 -21.880 1.00 51.56 105 SER A O 1
ATOM 733 N N . SER A 1 106 ? -42.912 -8.828 -22.658 1.00 54.03 106 SER A N 1
ATOM 734 C CA . SER A 1 106 ? -42.922 -9.821 -21.600 1.00 54.03 106 SER A CA 1
ATOM 735 C C . SER A 1 106 ? -41.554 -10.444 -21.301 1.00 54.03 106 SER A C 1
ATOM 737 O O . SER A 1 106 ? -40.893 -10.941 -22.203 1.00 54.03 106 SER A O 1
ATOM 739 N N . GLY A 1 107 ? -41.221 -10.490 -20.008 1.00 40.88 107 GLY A N 1
ATOM 740 C CA . GLY A 1 107 ? -40.902 -11.709 -19.253 1.00 40.88 107 GLY A CA 1
ATOM 741 C C . GLY A 1 107 ? -39.739 -12.600 -19.700 1.00 40.88 107 GLY A C 1
ATOM 742 O O . GLY A 1 107 ? -39.862 -13.323 -20.675 1.00 40.88 107 GLY A O 1
ATOM 743 N N . ALA A 1 108 ? -38.712 -12.704 -18.851 1.00 48.12 108 ALA A N 1
ATOM 744 C CA . ALA A 1 108 ? -38.233 -13.991 -18.331 1.00 48.12 108 ALA A CA 1
ATOM 745 C C . ALA A 1 108 ? -37.195 -13.775 -17.215 1.00 48.12 108 ALA A C 1
ATOM 747 O O . ALA A 1 108 ? -36.153 -13.171 -17.426 1.00 48.12 108 ALA A O 1
ATOM 748 N N . ALA A 1 109 ? -37.556 -14.270 -16.030 1.00 49.41 109 ALA A N 1
ATOM 749 C CA . ALA A 1 109 ? -36.734 -14.915 -15.007 1.00 49.41 109 ALA A CA 1
ATOM 750 C C . ALA A 1 109 ? -35.262 -14.484 -14.817 1.00 49.41 109 ALA A C 1
ATOM 752 O O . ALA A 1 109 ? -34.405 -14.669 -15.674 1.00 49.41 109 ALA A O 1
ATOM 753 N N . GLY A 1 110 ? -34.968 -14.038 -13.590 1.00 56.53 110 GLY A N 1
ATOM 754 C CA . GLY A 1 110 ? -33.633 -13.729 -13.087 1.00 56.53 110 GLY A CA 1
ATOM 755 C C . GLY A 1 110 ? -32.594 -14.817 -13.364 1.00 56.53 110 GLY A C 1
ATOM 756 O O . GLY A 1 110 ? -32.619 -15.903 -12.789 1.00 56.53 110 GLY A O 1
ATOM 757 N N . SER A 1 111 ? -31.638 -14.478 -14.218 1.00 60.12 111 SER A N 1
ATOM 758 C CA . SER A 1 111 ? -30.464 -15.278 -14.534 1.00 60.12 111 SER A CA 1
ATOM 759 C C . SER A 1 111 ? -29.297 -14.843 -13.645 1.00 60.12 111 SER A C 1
ATOM 761 O O . SER A 1 111 ? -28.572 -13.903 -13.967 1.00 60.12 111 SER A O 1
ATOM 763 N N . ASN A 1 112 ? -29.121 -15.524 -12.510 1.00 64.31 112 ASN A N 1
ATOM 764 C CA . ASN A 1 112 ? -27.921 -15.409 -11.681 1.00 64.31 112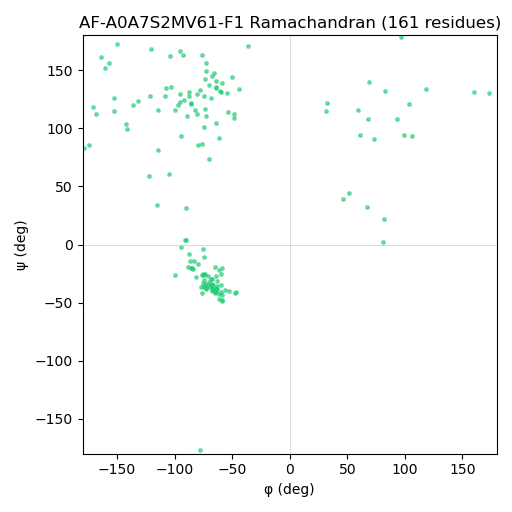 ASN A CA 1
ATOM 765 C C . ASN A 1 112 ? -26.746 -16.116 -12.395 1.00 64.31 112 ASN A C 1
ATOM 767 O O . ASN A 1 112 ? -26.742 -17.349 -12.456 1.00 64.31 112 ASN A O 1
ATOM 771 N N . PRO A 1 113 ? -25.723 -15.393 -12.893 1.00 63.75 113 PRO A N 1
ATOM 772 C CA . PRO A 1 113 ? -24.609 -15.974 -13.662 1.00 63.75 113 PRO A CA 1
ATOM 773 C C . PRO A 1 113 ? -23.739 -16.935 -12.833 1.00 63.75 113 PRO A C 1
ATOM 775 O O . PRO A 1 113 ? -23.050 -17.793 -13.378 1.00 63.75 113 PRO A O 1
ATOM 778 N N . PHE A 1 114 ? -23.814 -16.833 -11.504 1.00 71.19 114 PHE A N 1
ATOM 779 C CA . PHE A 1 114 ? -23.144 -17.727 -10.562 1.00 71.19 114 PHE A CA 1
ATOM 780 C C . PHE A 1 114 ? -23.727 -19.153 -10.575 1.00 71.19 114 PHE A C 1
ATOM 782 O O . PHE A 1 114 ? -22.982 -20.123 -10.453 1.00 71.19 114 PHE A O 1
ATOM 789 N N . LEU A 1 115 ? -25.042 -19.300 -10.786 1.00 75.56 115 LEU A N 1
ATOM 790 C CA . LEU A 1 115 ? -25.692 -20.615 -10.843 1.00 75.56 115 LEU A CA 1
ATOM 791 C C . LEU A 1 115 ? -25.376 -21.342 -12.161 1.00 75.56 115 LEU A C 1
ATOM 793 O O . LEU A 1 115 ? -25.125 -22.545 -12.155 1.00 75.56 115 LEU A O 1
ATOM 797 N N . ALA A 1 116 ? -25.296 -20.599 -13.272 1.00 73.69 116 ALA A N 1
ATOM 798 C CA . ALA A 1 116 ? -24.893 -21.138 -14.573 1.00 73.69 116 ALA A CA 1
ATOM 799 C C . ALA A 1 116 ? -23.445 -21.670 -14.563 1.00 73.69 116 ALA A C 1
ATOM 801 O O . ALA A 1 116 ? -23.159 -22.722 -15.134 1.00 73.69 116 ALA A O 1
ATOM 802 N N . MET A 1 117 ? -22.532 -20.993 -13.858 1.00 78.81 117 MET A N 1
ATOM 803 C CA . MET A 1 117 ? -21.139 -21.437 -13.735 1.00 78.81 117 MET A CA 1
ATOM 804 C C . MET A 1 117 ? -20.984 -22.662 -12.821 1.00 78.81 117 MET A C 1
ATOM 806 O O . MET A 1 117 ? -20.203 -23.562 -13.132 1.00 78.81 117 MET A O 1
ATOM 810 N N . GLN A 1 118 ? -21.757 -22.751 -11.731 1.00 76.81 118 GLN A N 1
ATOM 811 C CA . GLN A 1 118 ? -21.752 -23.936 -10.864 1.00 76.81 118 GLN A CA 1
ATOM 812 C C . GLN A 1 118 ? -22.241 -25.194 -11.607 1.00 76.81 118 GLN A C 1
ATOM 814 O O . GLN A 1 118 ? -21.689 -26.275 -11.402 1.00 76.81 118 GLN A O 1
ATOM 819 N N . GLN A 1 119 ? -23.209 -25.054 -12.520 1.00 74.00 119 GLN A N 1
ATOM 820 C CA . GLN A 1 119 ? -23.671 -26.162 -13.363 1.00 74.00 119 GLN A CA 1
ATOM 821 C C . GLN A 1 119 ? -22.600 -26.622 -14.369 1.00 74.00 119 GLN A C 1
ATOM 823 O O . GLN A 1 119 ? -22.423 -27.824 -14.564 1.00 74.00 119 GLN A O 1
ATOM 828 N N . MET A 1 120 ? -21.835 -25.694 -14.954 1.00 72.50 120 MET A N 1
ATOM 829 C CA . MET A 1 120 ? -20.726 -26.032 -15.857 1.00 72.50 120 MET A CA 1
ATOM 830 C C . MET A 1 120 ? -19.585 -26.754 -15.118 1.00 72.50 120 MET A C 1
ATOM 832 O O . MET A 1 120 ? -19.034 -27.728 -15.631 1.00 72.50 120 MET A O 1
ATOM 836 N N . MET A 1 121 ? -19.271 -26.347 -13.883 1.00 74.88 121 MET A N 1
ATOM 837 C CA . MET A 1 121 ? -18.224 -27.009 -13.094 1.00 74.88 121 MET A CA 1
ATOM 838 C C . MET A 1 121 ? -18.643 -28.419 -12.632 1.00 74.88 121 MET A C 1
ATOM 840 O O . MET A 1 121 ? -17.811 -29.324 -12.584 1.00 74.88 121 MET A O 1
ATOM 844 N N . GLN A 1 122 ? -19.936 -28.649 -12.369 1.00 70.56 122 GLN A N 1
ATOM 845 C CA . GLN A 1 122 ? -20.450 -29.981 -12.029 1.00 70.56 122 GLN A CA 1
ATOM 846 C C . GLN A 1 122 ? -20.367 -30.964 -13.214 1.00 70.56 122 GLN A C 1
ATOM 848 O O . GLN A 1 122 ? -20.144 -32.154 -12.998 1.00 70.56 122 GLN A O 1
ATOM 853 N N . GLN A 1 123 ? -20.449 -30.473 -14.458 1.00 64.12 123 GLN A N 1
ATOM 854 C CA . GLN A 1 123 ? -20.209 -31.289 -15.655 1.00 64.12 123 GLN A CA 1
ATOM 855 C C . GLN A 1 123 ? -18.711 -31.574 -15.877 1.00 64.12 123 GLN A C 1
ATOM 857 O O . GLN A 1 123 ? -18.353 -32.669 -16.310 1.00 64.12 123 GLN A O 1
ATOM 862 N N . GLN A 1 124 ? -17.824 -30.642 -15.508 1.00 61.38 124 GLN A N 1
ATOM 863 C CA . GLN A 1 124 ? -16.372 -30.824 -15.625 1.00 61.38 124 GLN A CA 1
ATOM 864 C C . GLN A 1 124 ? -15.791 -31.786 -14.574 1.00 61.38 124 GLN A C 1
ATOM 866 O O . GLN A 1 124 ? -14.776 -32.430 -14.825 1.00 61.38 124 GLN A O 1
ATOM 871 N N . GLN A 1 125 ? -16.451 -31.948 -13.424 1.00 63.22 125 GLN A N 1
ATOM 872 C CA . GLN A 1 125 ? -16.012 -32.883 -12.382 1.00 63.22 125 GLN A CA 1
ATOM 873 C C . GLN A 1 125 ? -16.400 -34.346 -12.670 1.00 63.22 125 GLN A C 1
ATOM 875 O O . GLN A 1 125 ? -15.818 -35.257 -12.083 1.00 63.22 125 GLN A O 1
ATOM 880 N N . MET A 1 126 ? -17.343 -34.596 -13.586 1.00 60.38 126 MET A N 1
ATOM 881 C CA . MET A 1 126 ? -17.739 -35.962 -13.954 1.00 60.38 126 MET A CA 1
ATOM 882 C C . MET A 1 126 ? -16.845 -36.573 -15.049 1.00 60.38 126 MET A C 1
ATOM 884 O O . MET A 1 126 ? -16.764 -37.794 -15.144 1.00 60.38 126 MET A O 1
ATOM 888 N N . ASN A 1 127 ? -16.117 -35.752 -15.820 1.00 58.41 127 ASN A N 1
ATOM 889 C CA . ASN A 1 127 ? -15.162 -36.200 -16.842 1.00 58.41 127 ASN A CA 1
ATOM 890 C C . ASN A 1 127 ? -13.709 -36.036 -16.363 1.00 58.41 127 ASN A C 1
ATOM 892 O O . ASN A 1 127 ? -12.920 -35.265 -16.914 1.00 58.41 127 ASN A O 1
ATOM 896 N N . GLY A 1 128 ? -13.388 -36.732 -15.273 1.00 51.12 128 GLY A N 1
ATOM 897 C CA . GLY A 1 128 ? -12.043 -36.784 -14.717 1.00 51.12 128 GLY A CA 1
ATOM 898 C C . GLY A 1 128 ? -11.036 -37.449 -15.661 1.00 51.12 128 GLY A C 1
ATOM 899 O O . GLY A 1 128 ? -11.288 -38.527 -16.183 1.00 51.12 128 GLY A O 1
ATOM 900 N N . GLY A 1 129 ? -9.865 -36.818 -15.791 1.00 54.44 129 GLY A N 1
ATOM 901 C CA . GLY A 1 129 ? -8.593 -37.473 -16.109 1.00 54.44 129 GLY A CA 1
ATOM 902 C C . GLY A 1 129 ? -8.409 -37.973 -17.543 1.00 54.44 129 GLY A C 1
ATOM 903 O O . GLY A 1 129 ? -8.635 -39.140 -17.831 1.00 54.44 129 GLY A O 1
ATOM 904 N N . GLY A 1 130 ? -7.857 -37.132 -18.416 1.00 51.97 130 GLY A N 1
ATOM 905 C CA . GLY A 1 130 ? -7.323 -37.580 -19.703 1.00 51.97 130 GLY A CA 1
ATOM 906 C C . GLY A 1 130 ? -7.197 -36.429 -20.686 1.00 51.97 130 GLY A C 1
ATOM 907 O O . GLY A 1 130 ? -8.115 -35.630 -20.816 1.00 51.97 130 GLY A O 1
ATOM 908 N N . MET A 1 131 ? -6.034 -36.314 -21.321 1.00 61.94 131 MET A N 1
ATOM 909 C CA . MET A 1 131 ? -5.719 -35.297 -22.328 1.00 61.94 131 MET A CA 1
ATOM 910 C C . MET A 1 131 ? -6.811 -35.220 -23.413 1.00 61.94 131 MET A C 1
ATOM 912 O O . MET A 1 131 ? -7.368 -36.259 -23.768 1.00 61.94 131 MET A O 1
ATOM 916 N N . PRO A 1 132 ? -7.119 -34.023 -23.946 1.00 59.91 132 PRO A N 1
ATOM 917 C CA . PRO A 1 132 ? -8.095 -33.884 -25.018 1.00 59.91 132 PRO A CA 1
ATOM 918 C C . PRO A 1 132 ? -7.680 -34.699 -26.249 1.00 59.91 132 PRO A C 1
ATOM 920 O O . PRO A 1 132 ? -6.507 -34.770 -26.613 1.00 59.91 132 PRO A O 1
ATOM 923 N N . ASP A 1 133 ? -8.687 -35.328 -26.843 1.00 62.97 133 ASP A N 1
ATOM 924 C CA . ASP A 1 133 ? -8.631 -36.267 -27.955 1.00 62.97 133 ASP A CA 1
ATOM 925 C C . ASP A 1 133 ? -7.769 -35.758 -29.130 1.00 62.97 133 ASP A C 1
ATOM 927 O O . ASP A 1 133 ? -8.124 -34.829 -29.857 1.00 62.97 133 ASP A O 1
ATOM 931 N N . MET A 1 134 ? -6.599 -36.378 -29.318 1.00 65.94 134 MET A N 1
ATOM 932 C CA . MET A 1 134 ? -5.651 -36.009 -30.375 1.00 65.94 134 MET A CA 1
ATOM 933 C C . MET A 1 134 ? -6.105 -36.477 -31.772 1.00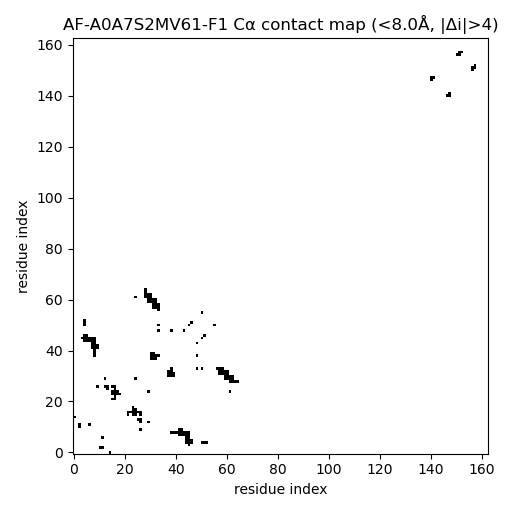 65.94 134 MET A C 1
ATOM 935 O O . MET A 1 134 ? -5.543 -36.043 -32.778 1.00 65.94 134 MET A O 1
ATOM 939 N N . ASN A 1 135 ? -7.137 -37.326 -31.857 1.00 71.00 135 ASN A N 1
ATOM 940 C CA . ASN A 1 135 ? -7.708 -37.787 -33.123 1.00 71.00 135 ASN A CA 1
ATOM 941 C C . ASN A 1 135 ? -8.579 -36.690 -33.758 1.00 71.00 135 ASN A C 1
ATOM 943 O O . ASN A 1 135 ? -8.433 -36.395 -34.945 1.00 71.00 135 ASN A O 1
ATOM 947 N N . GLN A 1 136 ? -9.375 -35.989 -32.947 1.00 69.12 136 GLN A N 1
ATOM 948 C CA . GLN A 1 136 ? -10.115 -34.803 -33.381 1.00 69.12 136 GLN A CA 1
ATOM 949 C C . GLN A 1 136 ? -9.173 -33.656 -33.786 1.00 69.12 136 GLN A C 1
ATOM 951 O O . GLN A 1 136 ? -9.398 -33.009 -34.809 1.00 69.12 136 GLN A O 1
ATOM 956 N N . MET A 1 137 ? -8.061 -33.475 -33.063 1.00 71.94 137 MET A N 1
ATOM 957 C CA . MET A 1 137 ? -7.030 -32.497 -33.430 1.00 71.94 137 MET A CA 1
ATOM 958 C C . MET A 1 137 ? -6.351 -32.831 -34.769 1.00 71.94 137 MET A C 1
ATOM 960 O O . MET A 1 137 ? -6.078 -31.924 -35.548 1.00 71.94 137 MET A O 1
ATOM 964 N N . GLN A 1 138 ? -6.110 -34.108 -35.086 1.00 71.06 138 GLN A N 1
ATOM 965 C CA . GLN A 1 138 ? -5.541 -34.510 -36.380 1.00 71.06 138 GLN A CA 1
ATOM 966 C C . GLN A 1 138 ? -6.529 -34.300 -37.539 1.00 71.06 138 GLN A C 1
ATOM 968 O O . GLN A 1 138 ? -6.123 -33.867 -38.619 1.00 71.06 138 GLN A O 1
ATOM 973 N N . GLN A 1 139 ? -7.825 -34.535 -37.311 1.00 73.06 139 GLN A N 1
ATOM 974 C CA . GLN A 1 139 ? -8.867 -34.250 -38.297 1.00 73.06 139 GLN A CA 1
ATOM 975 C C . GLN A 1 139 ? -9.000 -32.741 -38.548 1.00 73.06 139 GLN A C 1
ATOM 977 O O . GLN A 1 139 ? -9.201 -32.321 -39.685 1.00 73.06 139 GLN A O 1
ATOM 982 N N . GLU A 1 140 ? -8.876 -31.917 -37.506 1.00 69.00 140 GLU A N 1
ATOM 983 C CA . GLU A 1 140 ? -8.902 -30.456 -37.614 1.00 69.00 140 GLU A CA 1
ATOM 984 C C . GLU A 1 140 ? -7.610 -29.910 -38.234 1.00 69.00 140 GLU A C 1
ATOM 986 O O . GLU A 1 140 ? -7.671 -28.999 -39.047 1.00 69.00 140 GLU A O 1
ATOM 991 N N . LEU A 1 141 ? -6.456 -30.532 -37.983 1.00 73.31 141 LEU A N 1
ATOM 992 C CA . LEU A 1 141 ? -5.195 -30.187 -38.645 1.00 73.31 141 LEU A CA 1
ATOM 993 C C . LEU A 1 141 ? -5.250 -30.457 -40.157 1.00 73.31 141 LEU A C 1
ATOM 995 O O . LEU A 1 141 ? -4.786 -29.637 -40.945 1.00 73.31 141 LEU A O 1
ATOM 999 N N . MET A 1 142 ? -5.849 -31.580 -40.569 1.00 74.75 142 MET A N 1
ATOM 1000 C CA . MET A 1 142 ? -5.999 -31.931 -41.989 1.00 74.75 142 MET A CA 1
ATOM 1001 C C . MET A 1 142 ? -7.093 -31.113 -42.688 1.00 74.75 142 MET A C 1
ATOM 1003 O O . MET A 1 142 ? -7.040 -30.920 -43.901 1.00 74.75 142 MET A O 1
ATOM 1007 N N . GLN A 1 143 ? -8.074 -30.618 -41.929 1.00 83.56 143 GLN A N 1
ATOM 1008 C CA . GLN A 1 143 ? -9.131 -29.735 -42.427 1.00 83.56 143 GLN A CA 1
ATOM 1009 C C . GLN A 1 143 ? -8.755 -28.251 -42.368 1.00 83.56 143 GLN A C 1
ATOM 1011 O O . GLN A 1 143 ? -9.362 -27.455 -43.082 1.00 83.56 143 GLN A O 1
ATOM 1016 N N . ASN A 1 144 ? -7.762 -27.874 -41.558 1.00 76.75 144 ASN A N 1
ATOM 1017 C CA . ASN A 1 144 ? -7.358 -26.492 -41.347 1.00 76.75 144 ASN A CA 1
ATOM 1018 C C . ASN A 1 144 ? -5.932 -26.249 -41.886 1.00 76.75 144 ASN A C 1
ATOM 1020 O O . ASN A 1 144 ? -4.957 -26.245 -41.124 1.00 76.75 144 ASN A O 1
ATOM 1024 N N . PRO A 1 145 ? -5.786 -26.035 -43.211 1.00 78.38 145 PRO A N 1
ATOM 1025 C CA . PRO A 1 145 ? -4.488 -25.894 -43.872 1.00 78.38 145 PRO A CA 1
ATOM 1026 C C . PRO A 1 145 ? -3.651 -24.719 -43.341 1.00 78.38 145 PRO A C 1
ATOM 1028 O O . PRO A 1 145 ? -2.424 -24.789 -43.381 1.00 78.38 145 PRO A O 1
ATOM 1031 N N . GLU A 1 146 ? -4.276 -23.675 -42.785 1.00 85.31 146 GLU A N 1
ATOM 1032 C CA . GLU A 1 146 ? -3.569 -22.548 -42.149 1.00 85.31 146 GLU A CA 1
ATOM 1033 C C . GLU A 1 146 ? -2.911 -22.937 -40.811 1.00 85.31 146 GLU A C 1
ATOM 1035 O O . GLU A 1 146 ? -1.804 -22.495 -40.486 1.00 85.31 146 GLU A O 1
ATOM 1040 N N . MET A 1 147 ? -3.545 -23.831 -40.045 1.00 78.06 147 MET A N 1
ATOM 1041 C CA . MET A 1 147 ? -2.966 -24.359 -38.806 1.00 78.06 147 MET A CA 1
ATOM 1042 C C . MET A 1 147 ? -1.827 -25.336 -39.109 1.00 78.06 147 MET A C 1
ATOM 1044 O O . MET A 1 147 ? -0.793 -25.295 -38.443 1.00 78.06 147 MET A O 1
ATOM 1048 N N . MET A 1 148 ? -1.958 -26.154 -40.157 1.00 77.94 148 MET A N 1
ATOM 1049 C CA . MET A 1 148 ? -0.882 -27.043 -40.607 1.00 77.94 148 MET A CA 1
ATOM 1050 C C . MET A 1 148 ? 0.318 -26.268 -41.167 1.00 77.94 148 MET A C 1
ATOM 1052 O O . MET A 1 148 ? 1.459 -26.650 -40.915 1.00 77.94 148 MET A O 1
ATOM 1056 N N . GLN A 1 149 ? 0.095 -25.134 -41.835 1.00 75.56 149 GLN A N 1
ATOM 1057 C CA . GLN A 1 149 ? 1.179 -24.225 -42.220 1.00 75.56 149 GLN A CA 1
ATOM 1058 C C . GLN A 1 149 ? 1.869 -23.621 -40.999 1.00 75.56 149 GLN A C 1
ATOM 1060 O O . GLN A 1 149 ? 3.094 -23.568 -40.969 1.00 75.56 149 GLN A O 1
ATOM 1065 N N . SER A 1 150 ? 1.116 -23.254 -39.962 1.00 77.12 150 SER A N 1
ATOM 1066 C CA . SER A 1 150 ? 1.686 -22.725 -38.716 1.00 77.12 150 SER A CA 1
ATOM 1067 C C . SER A 1 150 ? 2.480 -23.779 -37.940 1.00 77.12 150 SER A C 1
ATOM 1069 O O . SER A 1 150 ? 3.501 -23.455 -37.340 1.00 77.12 150 SER A O 1
ATOM 1071 N N . ILE A 1 151 ? 2.061 -25.049 -37.982 1.00 78.94 151 ILE A N 1
ATOM 1072 C CA . ILE A 1 151 ? 2.784 -26.148 -37.331 1.00 78.94 151 ILE A CA 1
ATOM 1073 C C . ILE A 1 151 ? 4.017 -26.570 -38.135 1.00 78.94 151 ILE A C 1
ATOM 1075 O O . ILE A 1 151 ? 5.064 -26.828 -37.552 1.00 78.94 151 ILE A O 1
ATOM 1079 N N . MET A 1 152 ? 3.943 -26.553 -39.468 1.00 80.31 152 MET A N 1
ATOM 1080 C CA . MET A 1 152 ? 5.080 -26.852 -40.344 1.00 80.31 152 MET A CA 1
ATOM 1081 C C . MET A 1 152 ? 6.103 -25.706 -40.387 1.00 80.31 152 MET A C 1
ATOM 1083 O O . MET A 1 152 ? 7.295 -25.935 -40.592 1.00 80.31 152 MET A O 1
ATOM 1087 N N . ASN A 1 153 ? 5.652 -24.478 -40.130 1.00 83.50 153 ASN A N 1
ATOM 1088 C CA . ASN A 1 153 ? 6.496 -23.308 -39.900 1.00 83.50 153 ASN A CA 1
ATOM 1089 C C . ASN A 1 153 ? 6.854 -23.121 -38.411 1.00 83.50 153 ASN A C 1
ATOM 1091 O O . ASN A 1 153 ? 7.501 -22.139 -38.057 1.00 83.50 153 ASN A O 1
ATOM 1095 N N . SER A 1 154 ? 6.440 -24.046 -37.531 1.00 86.44 154 SER A N 1
ATOM 1096 C CA . SER A 1 154 ? 6.771 -23.970 -36.112 1.00 86.44 154 SER A CA 1
ATOM 1097 C C . SER A 1 154 ? 8.214 -24.432 -35.884 1.00 86.44 154 SER A C 1
ATOM 1099 O O . SER A 1 154 ? 8.588 -25.525 -36.328 1.00 86.44 154 SER A O 1
ATOM 1101 N N . PRO A 1 155 ? 9.017 -23.683 -35.106 1.00 74.44 155 PRO A N 1
ATOM 1102 C CA . PRO A 1 155 ? 10.408 -24.027 -34.797 1.00 74.44 155 PRO A CA 1
ATOM 1103 C C . PRO A 1 155 ? 10.563 -25.390 -34.092 1.00 74.44 155 PRO A C 1
ATOM 1105 O O . PRO A 1 155 ? 11.631 -26.007 -34.134 1.00 74.44 155 PRO A O 1
ATOM 1108 N N . MET A 1 156 ? 9.485 -25.899 -33.484 1.00 82.44 156 MET A N 1
ATOM 1109 C CA . MET A 1 156 ? 9.418 -27.252 -32.926 1.00 82.44 156 MET A CA 1
ATOM 1110 C C . MET A 1 156 ? 9.462 -28.335 -34.019 1.00 82.44 156 MET A C 1
ATOM 1112 O O . MET A 1 156 ? 10.166 -29.330 -33.862 1.00 82.44 156 MET A O 1
ATOM 1116 N N . MET A 1 157 ? 8.774 -28.123 -35.149 1.00 83.12 157 MET A N 1
ATOM 1117 C CA . MET A 1 157 ? 8.796 -29.027 -36.306 1.00 83.12 157 MET A CA 1
ATOM 1118 C C . MET A 1 157 ? 10.120 -28.911 -37.071 1.00 83.12 157 MET A C 1
ATOM 1120 O O . MET A 1 157 ? 10.656 -29.928 -37.509 1.00 83.12 157 MET A O 1
ATOM 1124 N N . GLN A 1 158 ? 10.703 -27.703 -37.150 1.00 76.00 158 GLN A N 1
ATOM 1125 C CA . GLN A 1 158 ? 12.067 -27.526 -37.670 1.00 76.00 158 GLN A CA 1
ATOM 1126 C C . GLN A 1 158 ? 13.078 -28.374 -36.890 1.00 76.00 158 GLN A C 1
ATOM 1128 O O . GLN A 1 158 ? 13.938 -28.979 -37.515 1.00 76.00 158 GLN A O 1
ATOM 1133 N N . SER A 1 159 ? 12.937 -28.481 -35.563 1.00 79.44 159 SER A N 1
ATOM 1134 C CA . SER A 1 159 ? 13.843 -29.270 -34.711 1.00 79.44 159 SER A CA 1
ATOM 1135 C C . SER A 1 159 ? 13.697 -30.787 -34.901 1.00 79.44 159 SER A C 1
ATOM 1137 O O . SER A 1 159 ? 14.655 -31.524 -34.689 1.00 79.44 159 SER A O 1
ATOM 1139 N N . MET A 1 160 ? 12.515 -31.262 -35.316 1.00 77.88 160 MET A N 1
ATOM 1140 C CA . MET A 1 160 ? 12.292 -32.668 -35.689 1.00 77.88 160 MET A CA 1
ATOM 1141 C C . MET A 1 160 ? 12.739 -32.984 -37.124 1.00 77.88 160 MET A C 1
ATOM 1143 O O . MET A 1 160 ? 13.089 -34.126 -37.400 1.00 77.88 160 MET A O 1
ATOM 1147 N N . MET A 1 161 ? 12.728 -32.000 -38.032 1.00 73.75 161 MET A N 1
ATOM 1148 C CA . MET A 1 161 ? 13.210 -32.152 -39.416 1.00 73.75 161 MET A CA 1
ATOM 1149 C C . MET A 1 161 ? 14.720 -31.938 -39.558 1.00 73.75 161 MET A C 1
ATOM 1151 O O . MET A 1 161 ? 15.300 -32.368 -40.550 1.00 73.75 161 MET A O 1
ATOM 1155 N N . SER A 1 162 ? 15.355 -31.258 -38.600 1.00 75.06 162 SER A N 1
ATOM 1156 C CA . SER A 1 162 ? 16.783 -30.935 -38.624 1.00 75.06 162 SER A CA 1
ATOM 1157 C C . SER A 1 162 ? 17.669 -31.998 -37.957 1.00 75.06 162 SER A C 1
ATOM 1159 O O . SER A 1 162 ? 18.693 -31.639 -37.370 1.00 75.06 162 SER A O 1
ATOM 1161 N N . ASN A 1 163 ? 17.287 -33.281 -38.004 1.00 53.75 163 ASN A N 1
ATOM 1162 C CA . ASN A 1 163 ? 18.152 -34.396 -37.600 1.00 53.75 163 ASN A CA 1
ATOM 1163 C C . ASN A 1 163 ? 18.448 -35.323 -38.776 1.00 53.75 163 ASN A C 1
ATOM 1165 O O . ASN A 1 163 ? 17.476 -35.741 -39.442 1.00 53.75 163 ASN A O 1
#

Solvent-accessible surface area (backbone atoms only — not comparable to full-atom values): 10986 Å² total; per-residue (Å²): 134,89,84,52,51,78,38,29,44,44,57,54,34,50,53,44,24,71,28,71,92,63,66,49,43,52,55,92,33,55,42,41,36,45,97,90,40,72,66,76,59,48,86,43,31,39,42,76,77,69,46,75,76,93,83,71,76,70,48,78,44,80,50,77,78,78,79,78,84,73,92,71,91,77,80,90,82,86,86,80,82,84,90,87,88,84,84,88,83,92,80,85,83,88,78,91,78,87,88,86,88,84,85,87,84,83,86,79,79,92,78,61,70,69,60,60,50,54,55,54,51,58,58,56,67,72,66,68,86,76,82,80,66,64,64,62,51,51,54,46,39,75,69,31,62,70,58,40,50,50,48,67,69,26,71,70,45,47,62,68,69,72,112

Mean predicted aligned error: 22.29 Å

Organism: NCBI:txid374047

pLDDT: mean 72.28, std 18.7, range [37.03, 95.5]

Foldseek 3Di:
DDADQQDFPQVVLVVLLVDVVNVNQHSVQKWKDFPRDTRPDRRAGNVNVVDDDDDGDIDIDGHDPPPPPPPDDDDDDDDDDDDDDDDDDDDDDDDDDDDDDDDDDDDDDDDDVVVVVVVVVVVVVVPDDDDPDVVVVVVVCVVPVVVVVCVCVDVVVVVVVVD

Nearest PDB structures (foldseek):
  8cx9-assembly4_J  TM=8.512E-01  e=5.510E-04  Homo sapiens
  6gf1-assembly1_A  TM=8.375E-01  e=3.343E-03  Homo sapiens
  8tyy-assembly1_A  TM=7.037E-01  e=4.830E-02  Ensifer aridi
  8j07-assembly1_c2  TM=2.578E-01  e=1.189E-02  Homo sapiens

Radius of gyration: 31.19 Å; Cα contacts (8 Å, |Δi|>4): 97; chains: 1; bounding box: 68×80×61 Å

InterPro domains:
  IPR000626 Ubiquitin-like domain [PF00240] (6-61)
  IPR000626 Ubiquitin-like domain [PS50053] (1-62)
  IPR000626 Ubiquitin-like domain [SM00213] (1-63)
  IPR015496 Ubiquilin [PTHR10677] (4-163)
  IPR029071 Ubiquitin-like domain superfamily [SSF54236] (5-77)

Secondary structure (DSSP, 8-state):
----TTSBHHHHHHHHHH-TTTTS--GGGEEEEETTEEE--SSSBTGGGT--STT---EEEE--------------------------------------------------HHHHHHHHHHHHTTS-S----HHHHHHHHHH-HHHHHHHHTSHHHHHHH--

Sequence (163 aa):
TVITVNSTILEVKQVIASDAESGNCPVERQRLIYKGRILSDDARTLSDYGVTGDNAVLHLVKGSARTGTGDQSGGSAAPVSSPSPPAATPTGAGSSTASQPGLGSSGAAGSNPFLAMQQMMQQQQMNGGGMPDMNQMQQELMQNPEMMQSIMNSPMMQSMMSN